Protein AF-A0A7C7LXP8-F1 (afdb_monomer_lite)

Foldseek 3Di:
DDDDDDLCPPPDAAPDAQQWFWADDPPQPGTDIGTFGGHHPQETEAEAEDADDDPADDPVLLLVQLSVQNRVCVVPVDRHWRKYWYQHPVGIDIDTDDDNPVSVVVNNVVSVVVVVLVVVAPDPVRSLVVVQDPLVDPVCVVVVVVSVVSCCPSPVVPD

Secondary structure (DSSP, 8-state):
------TTTTSPPPSEEEEEEEE--TT-SS-EEEEEEEEETTEEEEEEE-SS--SS--HHHHHHHHHHHHHHHHHHSS-PEEEEEEEETTEEEEEE----HHHHHHHHHHHHHHHHHHHT-SSHHHHHHHHS--TTSGGGGG-HHHHHHHHHHHTS---

Radius of gyration: 20.58 Å; chains: 1; bounding box: 56×39×50 Å

Structure (mmCIF, N/CA/C/O backbone):
data_AF-A0A7C7LXP8-F1
#
_entry.id   AF-A0A7C7LXP8-F1
#
loop_
_atom_site.group_PDB
_atom_site.id
_atom_site.type_symbol
_atom_site.label_atom_id
_atom_site.label_alt_id
_atom_site.label_comp_id
_atom_site.label_asym_id
_atom_site.label_entity_id
_atom_site.label_seq_id
_atom_site.pdbx_PDB_ins_code
_atom_site.Cartn_x
_atom_site.Cartn_y
_atom_site.Cartn_z
_atom_site.occupancy
_atom_site.B_iso_or_equiv
_atom_site.auth_seq_id
_atom_site.auth_comp_id
_atom_site.auth_asym_id
_atom_site.auth_atom_id
_atom_site.pdbx_PDB_model_num
ATOM 1 N N . MET A 1 1 ? 39.795 3.006 -6.918 1.00 32.50 1 MET A N 1
ATOM 2 C CA . MET A 1 1 ? 38.535 3.776 -6.857 1.00 32.50 1 MET A CA 1
ATOM 3 C C . MET A 1 1 ? 37.485 3.004 -7.628 1.00 32.50 1 MET A C 1
ATOM 5 O O . MET A 1 1 ? 37.547 2.965 -8.848 1.00 32.50 1 MET A O 1
ATOM 9 N N . THR A 1 2 ? 36.596 2.310 -6.928 1.00 37.03 2 THR A N 1
ATOM 10 C CA . THR A 1 2 ? 35.507 1.539 -7.535 1.00 37.03 2 THR A CA 1
ATOM 11 C C . THR A 1 2 ? 34.518 2.529 -8.142 1.00 37.03 2 THR A C 1
ATOM 13 O O . THR A 1 2 ? 33.921 3.321 -7.418 1.00 37.03 2 THR A O 1
ATOM 16 N N . HIS A 1 3 ? 34.413 2.567 -9.469 1.00 36.88 3 HIS A N 1
ATOM 17 C CA . HIS A 1 3 ? 33.400 3.374 -10.141 1.00 36.88 3 HIS A CA 1
ATOM 18 C C . HIS A 1 3 ? 32.025 2.775 -9.833 1.00 36.88 3 HIS A C 1
ATOM 20 O O . HIS A 1 3 ? 31.694 1.680 -10.281 1.00 36.88 3 HIS A O 1
ATOM 26 N N . CYS A 1 4 ? 31.240 3.482 -9.022 1.00 37.94 4 CYS A N 1
ATOM 27 C CA . CYS A 1 4 ? 29.825 3.194 -8.855 1.00 37.94 4 CYS A CA 1
ATOM 28 C C . CYS A 1 4 ? 29.121 3.590 -10.155 1.00 37.94 4 CYS A C 1
ATOM 30 O O . CYS A 1 4 ? 28.979 4.775 -10.451 1.00 37.94 4 CYS A O 1
ATOM 32 N N . HIS A 1 5 ? 28.708 2.610 -10.954 1.00 38.28 5 HIS A N 1
ATOM 33 C CA . HIS A 1 5 ? 27.846 2.874 -12.098 1.00 38.28 5 HIS A CA 1
ATOM 34 C C . HIS A 1 5 ? 26.442 3.209 -11.590 1.00 38.28 5 HIS A C 1
ATOM 36 O O . HIS A 1 5 ? 25.873 2.469 -10.786 1.00 38.28 5 HIS A O 1
ATOM 42 N N . SER A 1 6 ? 25.880 4.327 -12.052 1.00 42.66 6 SER A N 1
ATOM 43 C CA . SER A 1 6 ? 24.458 4.600 -11.860 1.00 42.66 6 SER A CA 1
ATOM 44 C C . SER A 1 6 ? 23.666 3.524 -12.596 1.00 42.66 6 SER A C 1
ATOM 46 O O . SER A 1 6 ? 23.709 3.450 -13.821 1.00 42.66 6 SER A O 1
ATOM 48 N N . VAL A 1 7 ? 22.924 2.704 -11.853 1.00 51.38 7 VAL A N 1
ATOM 49 C CA . VAL A 1 7 ? 21.965 1.735 -12.416 1.00 51.38 7 VAL A CA 1
ATOM 50 C C . VAL A 1 7 ? 20.816 2.462 -13.152 1.00 51.38 7 VAL A C 1
ATOM 52 O O . VAL A 1 7 ? 20.068 1.846 -13.899 1.00 51.38 7 VAL A O 1
ATOM 55 N N . ILE A 1 8 ? 20.700 3.786 -12.980 1.00 53.03 8 ILE A N 1
ATOM 56 C CA . ILE A 1 8 ? 19.583 4.632 -13.430 1.00 53.03 8 ILE A CA 1
ATOM 57 C C . ILE A 1 8 ? 19.874 5.331 -14.776 1.00 53.03 8 ILE A C 1
ATOM 59 O O . ILE A 1 8 ? 19.018 6.044 -15.282 1.00 53.03 8 ILE A O 1
ATOM 63 N N . ALA A 1 9 ? 21.049 5.143 -15.391 1.00 46.19 9 ALA A N 1
ATOM 64 C CA . ALA A 1 9 ? 21.485 5.957 -16.538 1.00 46.19 9 ALA A CA 1
ATOM 65 C C . ALA A 1 9 ? 20.518 5.981 -17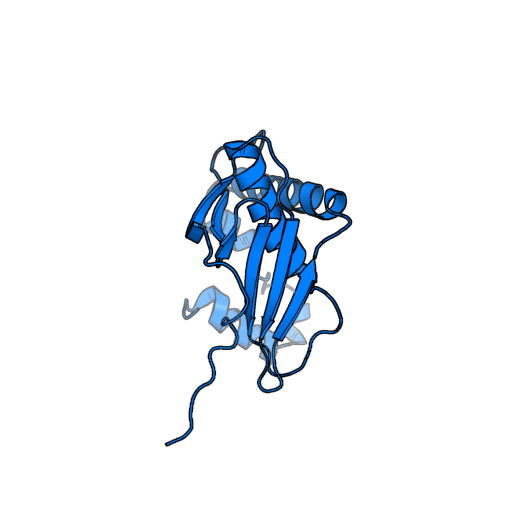.750 1.00 46.19 9 ALA A C 1
ATOM 67 O O . ALA A 1 9 ? 20.533 6.958 -18.495 1.00 46.19 9 ALA A O 1
ATOM 68 N N . ASP A 1 10 ? 19.640 4.980 -17.898 1.00 59.00 10 ASP A N 1
ATOM 69 C CA . ASP A 1 10 ? 18.693 4.872 -19.019 1.00 59.00 10 ASP A CA 1
ATOM 70 C C . ASP A 1 10 ? 17.223 5.165 -18.658 1.00 59.00 10 ASP A C 1
ATOM 72 O O . ASP A 1 10 ? 16.345 5.106 -19.524 1.00 59.00 10 ASP A O 1
ATOM 76 N N . TRP A 1 11 ? 16.902 5.465 -17.394 1.00 67.12 11 TRP A N 1
ATOM 77 C CA . TRP A 1 11 ? 15.536 5.842 -17.014 1.00 67.12 11 TRP A CA 1
ATOM 78 C C . TRP A 1 11 ? 15.377 7.356 -17.072 1.00 67.12 11 TRP A C 1
ATOM 80 O O . TRP A 1 11 ? 16.241 8.113 -16.631 1.00 67.12 11 TRP A O 1
ATOM 90 N N . LYS A 1 12 ? 14.233 7.815 -17.597 1.00 77.50 12 LYS A N 1
ATOM 91 C CA . LYS A 1 12 ? 13.837 9.218 -17.426 1.00 77.50 12 LYS A CA 1
ATOM 92 C C . LYS A 1 12 ? 13.814 9.534 -15.929 1.00 77.50 12 LYS A C 1
ATOM 94 O O . LYS A 1 12 ? 13.519 8.656 -15.126 1.00 77.50 12 LYS A O 1
ATOM 99 N N . SER A 1 13 ? 14.090 10.775 -15.546 1.00 86.38 13 SER A N 1
ATOM 100 C CA . SER A 1 13 ? 13.931 11.178 -14.148 1.00 86.38 13 SER A CA 1
ATOM 101 C C . SER A 1 13 ? 12.463 11.032 -13.715 1.00 86.38 13 SER A C 1
ATOM 103 O O . SER A 1 13 ? 11.570 11.343 -14.515 1.00 86.38 13 SER A O 1
ATOM 105 N N . PRO A 1 14 ? 12.187 10.583 -12.478 1.00 93.19 14 PRO A N 1
ATOM 106 C CA . PRO A 1 14 ? 10.831 10.598 -11.943 1.00 93.19 14 PRO A CA 1
ATOM 107 C C . PRO A 1 14 ? 10.318 12.040 -11.840 1.00 93.19 14 PRO A C 1
ATOM 109 O O . PRO A 1 14 ? 11.100 12.977 -11.674 1.00 93.19 14 PRO A O 1
ATOM 112 N N . LEU A 1 15 ? 8.997 12.216 -11.899 1.00 94.25 15 LEU A N 1
ATOM 113 C CA . LEU A 1 15 ? 8.348 13.498 -11.603 1.00 94.25 15 LEU A CA 1
ATOM 114 C C . LEU A 1 15 ? 8.612 13.925 -10.160 1.00 94.25 15 LEU A C 1
ATOM 116 O O . LEU A 1 15 ? 8.765 15.108 -9.877 1.00 94.25 15 LEU A O 1
ATOM 120 N N . SER A 1 16 ? 8.640 12.955 -9.244 1.00 95.19 16 SER A N 1
ATOM 121 C CA . SER A 1 16 ? 8.978 13.188 -7.843 1.00 95.19 16 SER A CA 1
ATOM 122 C C . SER A 1 16 ? 9.519 11.929 -7.166 1.00 95.19 16 SER A C 1
ATOM 124 O O . SER A 1 16 ? 9.216 10.802 -7.567 1.00 95.19 16 SER A O 1
ATOM 126 N N . TYR A 1 17 ? 10.336 12.159 -6.140 1.00 95.38 17 TYR A N 1
ATOM 127 C CA . TYR A 1 17 ? 10.840 11.165 -5.197 1.00 95.38 17 TYR A CA 1
ATOM 128 C C . TYR A 1 17 ? 10.098 11.329 -3.868 1.00 95.38 17 TYR A C 1
ATOM 130 O O . TYR A 1 17 ? 9.919 12.469 -3.437 1.00 95.38 17 TYR A O 1
ATOM 138 N N . GLN A 1 18 ? 9.694 10.227 -3.228 1.00 96.56 18 GLN A N 1
ATOM 139 C CA . GLN A 1 18 ? 8.915 10.241 -1.976 1.00 96.56 18 GLN A CA 1
ATOM 140 C C . GLN A 1 18 ? 7.644 11.095 -2.109 1.00 96.56 18 GLN A C 1
ATOM 142 O O . GLN A 1 18 ? 7.392 12.012 -1.327 1.00 96.56 18 GLN A O 1
ATOM 147 N N . HIS A 1 19 ? 6.856 10.822 -3.149 1.00 97.38 19 HIS A N 1
ATOM 148 C CA . HIS A 1 19 ? 5.635 11.566 -3.433 1.00 97.38 19 HIS A CA 1
ATOM 149 C C . HIS A 1 19 ? 4.567 11.256 -2.373 1.00 97.38 19 HIS A C 1
ATOM 151 O O . HIS A 1 19 ? 4.160 10.096 -2.272 1.00 97.38 19 HIS A O 1
ATOM 157 N N . PRO A 1 20 ? 4.101 12.240 -1.586 1.00 97.88 20 PRO A N 1
ATOM 158 C CA . PRO A 1 20 ? 3.071 12.000 -0.586 1.00 97.88 20 PRO A CA 1
ATOM 159 C C . PRO A 1 20 ? 1.734 11.703 -1.263 1.00 97.88 20 PRO A C 1
ATOM 161 O O . PRO A 1 20 ? 1.360 12.386 -2.210 1.00 97.88 20 PRO A O 1
ATOM 164 N N . ILE A 1 21 ? 0.990 10.736 -0.736 1.00 97.31 21 ILE A N 1
ATOM 165 C CA . ILE A 1 21 ? -0.362 10.410 -1.200 1.00 97.31 21 ILE A CA 1
ATOM 166 C C . ILE A 1 21 ? -1.387 10.527 -0.078 1.00 97.31 21 ILE A C 1
ATOM 168 O O . ILE A 1 21 ? -1.088 10.302 1.101 1.00 97.31 21 ILE A O 1
ATOM 172 N N . ARG A 1 22 ? -2.625 10.840 -0.468 1.00 97.94 22 ARG A N 1
ATOM 173 C CA . ARG A 1 22 ? -3.802 10.806 0.404 1.00 97.94 22 ARG A CA 1
ATOM 174 C C . ARG A 1 22 ? -4.917 10.059 -0.313 1.00 97.94 22 ARG A C 1
ATOM 176 O O . ARG A 1 22 ? -5.578 10.619 -1.176 1.00 97.94 22 ARG A O 1
ATOM 183 N N . LEU A 1 23 ? -5.128 8.802 0.056 1.00 97.88 23 LEU A N 1
ATOM 184 C CA . LEU A 1 23 ? -6.206 7.987 -0.492 1.00 97.88 23 LEU A CA 1
ATOM 185 C C . LEU A 1 23 ? -7.438 8.087 0.410 1.00 97.88 23 LEU A C 1
ATOM 187 O O . LEU A 1 23 ? -7.446 7.566 1.526 1.00 97.88 23 LEU A O 1
ATOM 191 N N . MET A 1 24 ? -8.483 8.745 -0.085 1.00 97.75 24 MET A N 1
ATOM 192 C CA . MET A 1 24 ? -9.800 8.751 0.549 1.00 97.75 24 MET A CA 1
ATOM 193 C C . MET A 1 24 ? -10.576 7.504 0.120 1.00 97.75 24 MET A C 1
ATOM 195 O O . MET A 1 24 ? -10.760 7.274 -1.077 1.00 97.75 24 MET A O 1
ATOM 199 N N . LEU A 1 25 ? -11.051 6.717 1.081 1.00 96.62 25 LEU A N 1
ATOM 200 C CA . LEU A 1 25 ? -11.905 5.555 0.838 1.00 96.62 25 LEU A CA 1
ATOM 201 C C . LEU A 1 25 ? -13.332 5.863 1.300 1.00 96.62 25 LEU A C 1
ATOM 203 O O . LEU A 1 25 ? -13.530 6.598 2.266 1.00 96.62 25 LEU A O 1
ATOM 207 N N . THR A 1 26 ? -14.325 5.319 0.601 1.00 92.94 26 THR A N 1
ATOM 208 C CA . THR A 1 26 ? -15.734 5.448 0.995 1.00 92.94 26 THR A CA 1
ATOM 209 C C . THR A 1 26 ? -15.941 4.852 2.388 1.00 92.94 26 THR A C 1
ATOM 211 O O . THR A 1 26 ? -15.372 3.809 2.695 1.00 92.94 26 THR A O 1
ATOM 214 N N . ASP A 1 27 ? -16.729 5.530 3.225 1.00 92.19 27 ASP A N 1
ATOM 215 C CA . ASP A 1 27 ? -17.056 5.128 4.604 1.00 92.19 27 ASP A CA 1
ATOM 216 C C . ASP A 1 27 ? -15.861 5.007 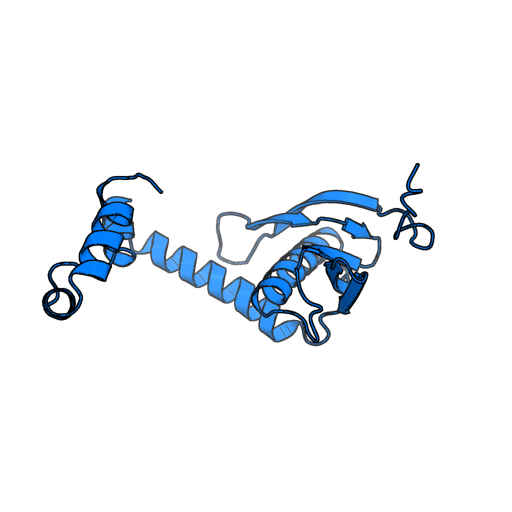5.572 1.00 92.19 27 ASP A C 1
ATOM 218 O O . ASP A 1 27 ? -16.002 4.468 6.671 1.00 92.19 27 ASP A O 1
ATOM 222 N N . ILE A 1 28 ? -14.701 5.562 5.198 1.00 95.12 28 ILE A N 1
ATOM 223 C CA . ILE A 1 28 ? -13.525 5.696 6.062 1.00 95.12 28 ILE A CA 1
ATOM 224 C C . ILE A 1 28 ? -13.255 7.182 6.304 1.00 95.12 28 ILE A C 1
ATOM 226 O O . ILE A 1 28 ? -12.985 7.951 5.382 1.00 95.12 28 ILE A O 1
ATOM 230 N N . GLU A 1 29 ? -13.317 7.596 7.568 1.00 91.94 29 GLU A N 1
ATOM 231 C CA . GLU A 1 29 ? -13.278 9.005 7.969 1.00 91.94 29 GLU A CA 1
ATOM 232 C C . GLU A 1 29 ? -11.878 9.632 7.831 1.00 91.94 29 GLU A C 1
ATOM 234 O O . GLU A 1 29 ? -11.737 10.852 7.717 1.00 91.94 29 GLU A O 1
ATOM 239 N N . VAL A 1 30 ? -10.832 8.802 7.842 1.00 92.12 30 VAL A N 1
ATOM 240 C CA . VAL A 1 30 ? -9.427 9.223 7.818 1.00 92.12 30 VAL A CA 1
ATOM 241 C C . VAL A 1 30 ? -8.751 8.708 6.542 1.00 92.12 30 VAL A C 1
ATOM 243 O O . VAL A 1 30 ? -8.848 7.517 6.252 1.00 92.12 30 VAL A O 1
ATOM 246 N N . PRO A 1 31 ? -8.029 9.553 5.780 1.00 95.69 31 PRO A N 1
ATOM 247 C CA . PRO A 1 31 ? -7.308 9.093 4.597 1.00 95.69 31 PRO A CA 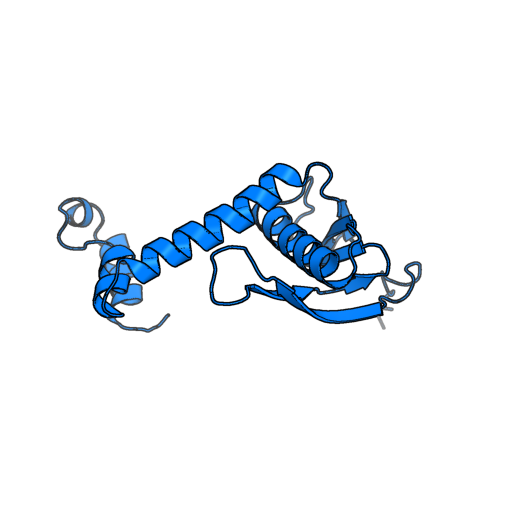1
ATOM 248 C C . PRO A 1 31 ? -6.223 8.079 4.943 1.00 95.69 31 PRO A C 1
ATOM 250 O O . PRO A 1 31 ? -5.511 8.224 5.940 1.00 95.69 31 PRO A O 1
ATOM 253 N N . VAL A 1 32 ? -5.999 7.138 4.029 1.00 95.31 32 VAL A N 1
ATOM 254 C CA . VAL A 1 32 ? -4.765 6.355 4.013 1.00 95.31 32 VAL A CA 1
ATOM 255 C C . VAL A 1 32 ? -3.644 7.257 3.495 1.00 95.31 32 VAL A C 1
ATOM 257 O O . VAL A 1 32 ? -3.724 7.801 2.391 1.00 95.31 32 VAL A O 1
ATOM 260 N N . ILE A 1 33 ? -2.611 7.445 4.315 1.00 96.88 33 ILE A N 1
ATOM 261 C CA . ILE A 1 33 ? -1.450 8.289 4.011 1.00 96.88 33 ILE A CA 1
ATOM 262 C C . ILE A 1 33 ? -0.260 7.389 3.684 1.00 96.88 33 ILE A C 1
ATOM 264 O O . ILE A 1 33 ? -0.025 6.388 4.359 1.00 96.88 33 ILE A O 1
ATOM 268 N N . GLY A 1 34 ? 0.512 7.763 2.669 1.00 96.88 34 GLY A N 1
ATOM 269 C CA . GLY A 1 34 ? 1.717 7.044 2.270 1.00 96.88 34 GLY A CA 1
ATOM 270 C C . GLY A 1 34 ? 2.653 7.898 1.423 1.00 96.88 34 GLY A C 1
ATOM 271 O O . GLY A 1 34 ? 2.363 9.061 1.144 1.00 96.88 34 GLY A O 1
ATOM 272 N N . PHE A 1 35 ? 3.771 7.303 1.015 1.00 98.19 35 PHE A N 1
ATOM 273 C CA . PHE A 1 35 ? 4.773 7.935 0.163 1.00 98.19 35 PHE A CA 1
ATOM 274 C C . PHE A 1 35 ? 5.171 6.962 -0.943 1.00 98.19 35 PHE A C 1
ATOM 276 O O . PHE A 1 35 ? 5.547 5.831 -0.654 1.00 98.19 35 PHE A O 1
ATOM 283 N N . ILE A 1 36 ? 5.064 7.393 -2.198 1.00 98.31 36 ILE A N 1
ATOM 284 C CA . ILE A 1 36 ? 5.531 6.630 -3.359 1.00 98.31 36 ILE A CA 1
ATOM 285 C C . ILE A 1 36 ? 7.020 6.895 -3.513 1.00 98.31 36 ILE A C 1
ATOM 287 O O . ILE A 1 36 ? 7.409 8.058 -3.648 1.00 98.31 36 ILE A O 1
ATOM 291 N N . ASP A 1 37 ? 7.843 5.850 -3.570 1.00 97.69 37 ASP A N 1
ATOM 292 C CA . ASP A 1 37 ? 9.285 6.030 -3.740 1.00 97.69 37 ASP A CA 1
ATOM 293 C C . ASP A 1 37 ? 9.608 6.819 -5.010 1.00 97.69 37 ASP A C 1
ATOM 295 O O . ASP A 1 37 ? 10.252 7.867 -4.922 1.00 97.69 37 ASP A O 1
ATOM 299 N N . LEU A 1 38 ? 9.127 6.360 -6.174 1.00 96.62 38 LEU A N 1
ATOM 300 C CA . LEU A 1 38 ? 9.304 7.047 -7.456 1.00 96.62 38 LEU A CA 1
ATOM 301 C C . LEU A 1 38 ? 7.964 7.215 -8.185 1.00 96.62 38 LEU A C 1
ATOM 303 O O . LEU A 1 38 ? 7.321 6.235 -8.572 1.00 96.62 38 LEU A O 1
ATOM 307 N N . HIS A 1 39 ? 7.575 8.460 -8.453 1.00 96.25 39 HIS A N 1
ATOM 308 C CA . HIS A 1 39 ? 6.368 8.777 -9.217 1.00 96.25 39 HIS A CA 1
ATOM 309 C C . HIS A 1 39 ? 6.724 9.229 -10.639 1.00 96.25 39 HIS A C 1
ATOM 311 O O . HIS A 1 39 ? 7.498 10.166 -10.832 1.00 96.25 39 HIS A O 1
ATOM 317 N N . TYR A 1 40 ? 6.141 8.572 -11.639 1.00 95.19 40 TYR A N 1
ATOM 318 C CA . TYR A 1 40 ? 6.275 8.861 -13.067 1.00 95.19 40 TYR A CA 1
ATOM 319 C C . TYR A 1 40 ? 4.916 9.215 -13.683 1.00 95.19 40 TYR A C 1
ATOM 321 O O . TYR A 1 40 ? 3.891 8.812 -13.144 1.00 95.19 40 TYR A O 1
ATOM 329 N N . PRO A 1 41 ? 4.868 9.852 -14.872 1.00 92.81 41 PRO A N 1
ATOM 330 C CA . PRO A 1 41 ? 3.602 10.285 -15.476 1.00 92.81 41 PRO A CA 1
ATOM 331 C C . PRO A 1 41 ? 2.568 9.174 -15.712 1.00 92.81 41 PRO A C 1
ATOM 333 O O . PRO A 1 41 ? 1.385 9.457 -15.827 1.00 92.81 41 PRO A O 1
ATOM 336 N N . SER A 1 42 ? 3.007 7.919 -15.843 1.00 93.75 42 SER A N 1
ATOM 337 C CA . SER A 1 42 ? 2.121 6.770 -16.093 1.00 93.75 42 SER A CA 1
ATOM 338 C C . SER A 1 42 ? 2.375 5.594 -15.153 1.00 93.75 42 SER A C 1
ATOM 340 O O . SER A 1 42 ? 1.797 4.523 -15.345 1.00 93.75 42 SER A O 1
ATOM 342 N N . GLU A 1 43 ? 3.260 5.755 -14.165 1.00 95.50 43 GLU A N 1
ATOM 343 C CA . GLU A 1 43 ? 3.701 4.662 -13.297 1.00 95.50 43 GLU A CA 1
ATOM 344 C C . GLU A 1 43 ? 3.955 5.164 -11.875 1.00 95.50 43 GLU A C 1
ATOM 346 O O . GLU A 1 43 ? 4.529 6.231 -11.666 1.00 95.50 43 GLU A O 1
ATOM 351 N N . VAL A 1 44 ? 3.579 4.348 -10.900 1.00 97.56 44 VAL A N 1
ATOM 352 C CA . VAL A 1 44 ? 3.998 4.485 -9.506 1.00 97.56 44 VAL A CA 1
ATOM 353 C C . VAL A 1 44 ? 4.911 3.312 -9.190 1.00 97.56 44 VAL A C 1
ATOM 355 O O . VAL A 1 44 ? 4.588 2.169 -9.537 1.00 97.56 44 VAL A O 1
ATOM 358 N N . ARG A 1 45 ? 6.075 3.590 -8.599 1.00 97.44 45 ARG A N 1
ATOM 359 C CA . ARG A 1 45 ? 7.096 2.569 -8.359 1.00 97.44 45 ARG A CA 1
ATOM 360 C C . ARG A 1 45 ? 7.505 2.521 -6.896 1.00 97.44 45 ARG A C 1
ATOM 362 O O . ARG A 1 45 ? 7.783 3.560 -6.303 1.00 97.44 45 ARG A O 1
ATOM 369 N N . GLU A 1 46 ? 7.565 1.304 -6.372 1.00 97.81 46 GLU A N 1
ATOM 370 C CA . GLU A 1 46 ? 8.023 0.968 -5.025 1.00 97.81 46 GLU A CA 1
ATOM 371 C C . GLU A 1 46 ? 9.385 0.268 -5.100 1.00 97.81 46 GLU A C 1
ATOM 373 O O . GLU A 1 46 ? 9.531 -0.718 -5.829 1.00 97.81 46 GLU A O 1
ATOM 378 N N . LEU A 1 47 ? 10.373 0.731 -4.334 1.00 96.69 47 LEU A N 1
ATOM 379 C CA . LEU A 1 47 ? 11.716 0.156 -4.295 1.00 96.69 47 LEU A CA 1
ATOM 380 C C . LEU A 1 47 ? 11.852 -0.817 -3.123 1.00 96.69 47 LEU A C 1
ATOM 382 O O . LEU A 1 47 ? 11.542 -0.506 -1.976 1.00 96.69 47 LEU A O 1
ATOM 386 N N . LYS A 1 48 ? 12.389 -2.010 -3.381 1.00 95.44 48 LYS A N 1
ATOM 387 C CA . LYS A 1 48 ? 12.608 -3.032 -2.351 1.00 95.44 48 LYS A CA 1
ATOM 388 C C . LYS A 1 48 ? 14.001 -3.628 -2.456 1.00 95.44 48 LYS A C 1
ATOM 390 O O . LYS A 1 48 ? 14.361 -4.245 -3.455 1.00 95.44 48 LYS A O 1
ATOM 395 N N . SER A 1 49 ? 14.764 -3.531 -1.377 1.00 95.25 49 SER A N 1
ATOM 396 C CA . SER A 1 49 ? 16.067 -4.189 -1.269 1.00 95.25 49 SER A CA 1
ATOM 397 C C . SER A 1 49 ? 15.906 -5.635 -0.808 1.00 95.25 49 SER A C 1
ATOM 399 O O . SER A 1 49 ? 15.171 -5.926 0.135 1.00 95.25 49 SER A O 1
ATOM 401 N N . SER A 1 50 ? 16.608 -6.565 -1.454 1.00 90.94 50 SER A N 1
ATOM 402 C CA . SER A 1 50 ? 16.600 -7.974 -1.056 1.00 90.94 50 SER A CA 1
ATOM 403 C C . SER A 1 50 ? 17.942 -8.657 -1.306 1.00 90.94 50 SER A C 1
ATOM 405 O O . SER A 1 50 ? 18.666 -8.334 -2.243 1.00 90.94 50 SER A O 1
ATOM 407 N N . ALA A 1 51 ? 18.285 -9.629 -0.456 1.00 90.75 51 ALA A N 1
ATOM 408 C CA . ALA A 1 51 ? 19.541 -10.371 -0.580 1.00 90.75 51 ALA A CA 1
ATOM 409 C C . ALA A 1 51 ? 19.540 -11.370 -1.751 1.00 90.75 51 ALA A C 1
ATOM 411 O O . ALA A 1 51 ? 20.602 -11.756 -2.233 1.00 90.75 51 ALA A O 1
ATOM 412 N N . ARG A 1 52 ? 18.356 -11.823 -2.182 1.00 89.44 52 ARG A N 1
ATOM 413 C CA . ARG A 1 52 ? 18.173 -12.785 -3.274 1.00 89.44 52 ARG A CA 1
ATOM 414 C C . ARG A 1 52 ? 17.175 -12.236 -4.291 1.00 89.44 52 ARG A C 1
ATOM 416 O O . ARG A 1 52 ? 16.187 -11.637 -3.865 1.00 89.44 52 ARG A O 1
ATOM 423 N N . PRO A 1 53 ? 17.368 -12.504 -5.594 1.00 87.88 53 PRO A N 1
ATOM 424 C CA . PRO A 1 53 ? 16.395 -12.152 -6.618 1.00 87.88 53 PRO A CA 1
ATOM 425 C C . PRO A 1 53 ? 15.007 -12.701 -6.299 1.00 87.88 53 PRO A C 1
ATOM 427 O O . PRO A 1 53 ? 14.852 -13.858 -5.903 1.00 87.88 53 PRO A O 1
ATOM 430 N N . ARG A 1 54 ? 13.991 -11.865 -6.504 1.00 87.25 54 ARG A N 1
ATOM 431 C CA . ARG A 1 54 ? 12.593 -12.293 -6.517 1.00 87.25 54 ARG A CA 1
ATOM 432 C C . ARG A 1 54 ? 12.221 -12.756 -7.917 1.00 87.25 54 ARG A C 1
ATOM 434 O O . ARG A 1 54 ? 12.725 -12.199 -8.893 1.00 87.25 54 ARG A O 1
ATOM 441 N N . TRP A 1 55 ? 11.365 -13.768 -7.990 1.00 89.56 55 TRP A N 1
ATOM 442 C CA . TRP A 1 55 ? 10.801 -14.286 -9.242 1.00 89.56 55 TRP A CA 1
ATOM 443 C C . TRP A 1 55 ? 9.439 -13.675 -9.567 1.00 89.56 55 TRP A C 1
ATOM 445 O O . TRP A 1 55 ? 9.050 -13.671 -10.727 1.00 89.56 55 TRP A O 1
ATOM 455 N N . ASP A 1 56 ? 8.754 -13.155 -8.549 1.00 92.56 56 ASP A N 1
ATOM 456 C CA . ASP A 1 56 ? 7.438 -12.534 -8.650 1.00 92.56 56 ASP A CA 1
ATOM 457 C C . ASP A 1 56 ? 7.274 -11.460 -7.559 1.00 92.56 56 ASP A C 1
ATOM 459 O O . ASP A 1 56 ? 8.104 -11.359 -6.641 1.00 92.56 56 ASP A O 1
ATOM 463 N N . ILE A 1 57 ? 6.211 -10.666 -7.664 1.00 92.69 57 ILE A N 1
ATOM 464 C CA . ILE A 1 57 ? 5.806 -9.681 -6.666 1.00 92.69 57 ILE A CA 1
ATOM 465 C C . ILE A 1 57 ? 5.328 -10.404 -5.403 1.00 92.69 57 ILE A C 1
ATOM 467 O O . ILE A 1 57 ? 4.514 -11.320 -5.449 1.00 92.69 57 ILE A O 1
ATOM 471 N N . VAL A 1 58 ? 5.836 -9.967 -4.252 1.00 94.38 58 VAL A N 1
ATOM 472 C CA . VAL A 1 58 ? 5.335 -10.382 -2.934 1.00 94.38 58 VAL A CA 1
ATOM 473 C C . VAL A 1 58 ? 3.984 -9.715 -2.685 1.00 94.38 58 VAL A C 1
ATOM 475 O O . VAL A 1 58 ? 3.855 -8.518 -2.926 1.00 94.38 58 VAL A O 1
ATOM 478 N N . GLU A 1 59 ? 3.010 -10.464 -2.168 1.00 94.94 59 GLU A N 1
ATOM 479 C CA . GLU A 1 59 ? 1.627 -10.007 -1.963 1.00 94.94 59 GLU A CA 1
ATOM 480 C C . GLU A 1 59 ? 1.532 -8.651 -1.242 1.00 94.94 59 GLU A C 1
ATOM 482 O O . GLU A 1 59 ? 0.963 -7.712 -1.794 1.00 94.94 59 GLU A O 1
ATOM 487 N N . ASP A 1 60 ? 2.216 -8.484 -0.107 1.00 95.25 60 ASP A N 1
ATOM 488 C CA . ASP A 1 60 ? 2.245 -7.215 0.642 1.00 95.25 60 ASP A CA 1
ATOM 489 C C . ASP A 1 60 ? 2.753 -6.028 -0.195 1.00 95.25 60 ASP A C 1
ATOM 491 O O . ASP A 1 60 ? 2.313 -4.890 -0.034 1.00 95.25 60 ASP A O 1
ATOM 495 N N . HIS A 1 61 ? 3.685 -6.278 -1.120 1.00 96.88 61 HIS A N 1
ATOM 496 C CA . HIS A 1 61 ? 4.219 -5.235 -1.993 1.00 96.88 61 HIS A CA 1
ATOM 497 C C . HIS A 1 61 ? 3.230 -4.893 -3.110 1.00 96.88 61 HIS A C 1
ATOM 499 O O . HIS A 1 61 ? 3.140 -3.729 -3.495 1.00 96.88 61 HIS A O 1
ATOM 505 N N . ALA A 1 62 ? 2.485 -5.884 -3.617 1.00 96.94 62 ALA A N 1
ATOM 506 C CA . ALA A 1 62 ? 1.400 -5.663 -4.570 1.00 96.94 62 ALA A CA 1
ATOM 507 C C . ALA A 1 62 ? 0.278 -4.834 -3.932 1.00 96.94 62 ALA A C 1
ATOM 509 O O . ALA A 1 62 ? -0.145 -3.838 -4.518 1.00 96.94 62 ALA A O 1
ATOM 510 N N . PHE A 1 63 ? -0.135 -5.195 -2.713 1.00 97.44 63 PHE A N 1
ATOM 511 C CA . PHE A 1 63 ? -1.083 -4.433 -1.903 1.00 97.44 63 PHE A CA 1
ATOM 512 C C . PHE A 1 63 ? -0.637 -2.969 -1.749 1.00 97.44 63 PHE A C 1
ATOM 514 O O . PHE A 1 63 ? -1.377 -2.049 -2.105 1.00 97.44 63 PHE A O 1
ATOM 521 N N . GLN A 1 64 ? 0.608 -2.750 -1.308 1.00 97.56 64 GLN A N 1
ATOM 522 C CA . GLN A 1 64 ? 1.171 -1.415 -1.091 1.00 97.56 64 GLN A CA 1
ATOM 523 C C . GLN A 1 64 ? 1.174 -0.569 -2.376 1.00 97.56 64 GLN A C 1
ATOM 525 O O . GLN A 1 64 ? 0.659 0.550 -2.391 1.00 97.56 64 GLN A O 1
ATOM 530 N N . VAL A 1 65 ? 1.717 -1.098 -3.477 1.00 98.06 65 VAL A N 1
ATOM 531 C CA . VAL A 1 65 ? 1.851 -0.325 -4.721 1.00 98.06 65 VAL A CA 1
ATOM 532 C C . VAL A 1 65 ? 0.503 -0.083 -5.413 1.00 98.06 65 VAL A C 1
ATOM 534 O O . VAL A 1 65 ? 0.325 0.931 -6.093 1.00 98.06 65 VAL A O 1
ATOM 537 N N . VAL A 1 66 ? -0.484 -0.968 -5.226 1.00 98.31 66 VAL A N 1
ATOM 538 C CA . VAL A 1 66 ? -1.852 -0.742 -5.715 1.00 98.31 66 VAL A CA 1
ATOM 539 C C . VAL A 1 66 ? -2.549 0.359 -4.917 1.00 98.31 66 VAL A C 1
ATOM 541 O O . VAL A 1 66 ? -3.215 1.188 -5.537 1.00 98.31 66 VAL A O 1
ATOM 544 N N . ALA A 1 67 ? -2.350 0.446 -3.597 1.00 98.19 67 ALA A N 1
ATOM 545 C CA . ALA A 1 67 ? -2.874 1.560 -2.802 1.00 98.19 67 ALA A CA 1
ATOM 546 C C . ALA A 1 67 ? -2.345 2.918 -3.308 1.00 98.19 67 ALA A C 1
ATOM 548 O O . ALA A 1 67 ? -3.105 3.880 -3.437 1.00 98.19 67 ALA A O 1
ATOM 549 N N . TYR A 1 68 ? -1.070 2.985 -3.704 1.00 98.44 68 TYR A N 1
ATOM 550 C CA . TYR A 1 68 ? -0.509 4.174 -4.356 1.00 98.44 68 TYR A CA 1
ATOM 551 C C . TYR A 1 68 ? -1.170 4.480 -5.699 1.00 98.44 68 TYR A C 1
ATOM 553 O O . TYR A 1 68 ? -1.535 5.624 -5.964 1.00 98.44 68 TYR A O 1
ATOM 561 N N . ALA A 1 69 ? -1.380 3.463 -6.537 1.00 98.19 69 ALA A N 1
ATOM 562 C CA . ALA A 1 69 ? -2.057 3.643 -7.817 1.00 98.19 69 ALA A CA 1
ATOM 563 C C . ALA A 1 69 ? -3.513 4.112 -7.646 1.00 98.19 69 ALA A C 1
ATOM 565 O O . ALA A 1 69 ? -3.995 4.906 -8.454 1.00 98.19 69 ALA A O 1
ATOM 566 N N . MET A 1 70 ? -4.207 3.655 -6.597 1.00 98.38 70 MET A N 1
ATOM 567 C CA . MET A 1 70 ? -5.545 4.135 -6.240 1.00 98.38 70 MET A CA 1
ATOM 568 C C . MET A 1 70 ? -5.532 5.621 -5.872 1.00 98.38 70 MET A C 1
ATOM 570 O O . MET A 1 70 ? -6.406 6.354 -6.330 1.00 98.38 70 MET A O 1
ATOM 574 N N . ALA A 1 71 ? -4.543 6.068 -5.091 1.00 98.25 71 ALA A N 1
ATOM 575 C CA . ALA A 1 71 ? -4.417 7.471 -4.704 1.00 98.25 71 ALA A CA 1
ATOM 576 C C . ALA A 1 71 ? -4.182 8.374 -5.921 1.00 98.25 71 ALA A C 1
ATOM 578 O O . ALA A 1 71 ? -4.925 9.325 -6.140 1.00 98.25 71 ALA A O 1
ATOM 579 N N . ILE A 1 72 ? -3.232 8.007 -6.788 1.00 97.94 72 ILE A N 1
ATOM 580 C CA . ILE A 1 72 ? -2.963 8.768 -8.014 1.00 97.94 72 ILE A CA 1
ATOM 581 C C . ILE A 1 72 ? -4.174 8.773 -8.948 1.00 97.94 72 ILE A C 1
ATOM 583 O O . ILE A 1 72 ? -4.472 9.802 -9.553 1.00 97.94 72 ILE A O 1
ATOM 587 N N . ARG A 1 73 ? -4.929 7.672 -9.042 1.00 97.56 73 ARG A N 1
ATOM 588 C CA . ARG A 1 73 ? -6.193 7.674 -9.791 1.00 97.56 73 ARG A CA 1
ATOM 589 C C . ARG A 1 73 ? -7.206 8.640 -9.199 1.00 97.56 73 ARG A C 1
ATOM 591 O O . ARG A 1 73 ? -7.887 9.323 -9.953 1.00 97.56 73 ARG A O 1
ATOM 598 N N . GLN A 1 74 ? -7.346 8.683 -7.880 1.00 97.06 74 GLN A N 1
ATOM 599 C CA . GLN A 1 74 ? -8.263 9.620 -7.237 1.00 97.06 74 GLN A CA 1
ATOM 600 C C . GLN A 1 74 ? -7.874 11.078 -7.524 1.00 97.06 74 GLN A C 1
ATOM 602 O O . GLN A 1 74 ? -8.755 11.908 -7.728 1.00 97.06 74 GLN A O 1
ATOM 607 N N . GLU A 1 75 ? -6.576 11.373 -7.591 1.00 95.00 75 GLU A N 1
ATOM 608 C CA . GLU A 1 75 ? -6.057 12.715 -7.873 1.00 95.00 75 GLU A CA 1
ATOM 609 C C . GLU A 1 75 ? -6.154 13.107 -9.356 1.00 95.00 75 GLU A C 1
ATOM 611 O O . GLU A 1 75 ? -6.468 14.252 -9.676 1.00 95.00 75 GLU A O 1
ATOM 616 N N . THR A 1 76 ? -5.879 12.172 -10.268 1.00 95.56 76 THR A N 1
ATOM 617 C CA . THR A 1 76 ? -5.676 12.467 -11.701 1.00 95.56 76 THR A CA 1
ATOM 618 C C . THR A 1 76 ? -6.773 11.929 -12.618 1.00 95.56 76 THR A C 1
ATOM 620 O O . THR A 1 76 ? -6.852 12.321 -13.778 1.00 95.56 76 THR A O 1
ATOM 623 N N . GLY A 1 77 ? -7.606 11.009 -12.130 1.00 96.69 77 GLY A N 1
ATOM 624 C CA . GLY A 1 77 ? -8.571 10.237 -12.918 1.00 96.69 77 GLY A CA 1
ATOM 625 C C . GLY A 1 77 ? -7.969 9.035 -13.655 1.00 96.69 77 GLY A C 1
ATOM 626 O O . GLY A 1 77 ? -8.704 8.116 -14.024 1.00 96.69 77 GLY A O 1
ATOM 627 N N . GLU A 1 78 ? -6.647 8.992 -13.818 1.00 95.88 78 GLU A N 1
ATOM 628 C CA . GLU A 1 78 ? -5.947 7.981 -14.608 1.00 95.88 78 GLU A CA 1
ATOM 629 C C . GLU A 1 78 ? -5.388 6.854 -13.744 1.00 95.88 78 GLU A C 1
ATOM 631 O O . GLU A 1 78 ? -4.947 7.043 -12.615 1.00 95.88 78 GLU A O 1
ATOM 636 N N . TRP A 1 79 ? -5.373 5.643 -14.294 1.00 96.38 79 TRP A N 1
ATOM 637 C CA . TRP A 1 79 ? -4.800 4.485 -13.617 1.00 96.38 79 TRP A CA 1
ATOM 638 C C . TRP A 1 79 ? -3.319 4.325 -13.980 1.00 96.38 79 TRP A C 1
ATOM 640 O O . TRP A 1 79 ? -3.023 3.765 -15.044 1.00 96.38 79 TRP A O 1
ATOM 650 N N . PRO A 1 80 ? -2.365 4.700 -13.106 1.00 96.88 80 PRO A N 1
ATOM 651 C CA . PRO A 1 80 ? -0.966 4.421 -13.382 1.00 96.88 80 PRO A CA 1
ATOM 652 C C . PRO A 1 80 ? -0.694 2.914 -13.319 1.00 96.88 80 PRO A C 1
ATOM 654 O O . PRO A 1 80 ? -1.434 2.124 -12.714 1.00 96.88 80 PRO A O 1
ATOM 657 N N . LYS A 1 81 ? 0.405 2.498 -13.943 1.00 96.75 81 LYS A N 1
ATOM 658 C CA . LYS A 1 81 ? 0.970 1.166 -13.731 1.00 96.75 81 LYS A CA 1
ATOM 659 C C . LYS A 1 81 ? 1.569 1.106 -12.331 1.00 96.75 81 LYS A C 1
ATOM 661 O O . LYS A 1 81 ? 2.342 1.981 -11.957 1.00 96.75 81 LYS A O 1
ATOM 666 N N . ALA A 1 82 ? 1.251 0.052 -11.595 1.00 97.56 82 ALA A N 1
ATOM 667 C CA . ALA A 1 82 ? 1.807 -0.199 -10.276 1.00 97.56 82 ALA A CA 1
ATOM 668 C C . ALA A 1 82 ? 3.003 -1.157 -10.413 1.00 97.56 82 ALA A C 1
ATOM 670 O O . ALA A 1 82 ? 2.837 -2.280 -10.906 1.00 97.56 82 ALA A O 1
ATOM 671 N N . VAL A 1 83 ? 4.207 -0.694 -10.068 1.00 97.12 83 VAL A N 1
ATOM 672 C CA . VAL A 1 83 ? 5.472 -1.400 -10.330 1.00 97.12 83 VAL A CA 1
ATOM 673 C C . VAL A 1 83 ? 6.285 -1.564 -9.049 1.00 97.12 83 VAL A C 1
ATOM 675 O O . VAL A 1 83 ? 6.421 -0.629 -8.270 1.00 97.12 83 VAL A O 1
ATOM 678 N N . VAL A 1 84 ? 6.869 -2.742 -8.846 1.00 97.19 84 VAL A N 1
ATOM 679 C CA . VAL A 1 84 ? 7.812 -3.003 -7.753 1.00 97.19 84 VAL A CA 1
ATOM 680 C C . VAL A 1 84 ? 9.188 -3.286 -8.338 1.00 97.19 84 VAL A C 1
ATOM 682 O O . VAL A 1 84 ? 9.342 -4.168 -9.187 1.00 97.19 84 VAL A O 1
ATOM 685 N N . ASP A 1 85 ? 10.186 -2.553 -7.864 1.00 95.56 85 ASP A N 1
ATOM 686 C CA . ASP A 1 85 ? 11.585 -2.694 -8.241 1.00 95.56 85 ASP A CA 1
ATOM 687 C C . ASP A 1 85 ? 12.351 -3.414 -7.131 1.00 95.56 85 ASP A C 1
ATOM 689 O O . ASP A 1 85 ? 12.596 -2.869 -6.056 1.00 95.56 85 ASP A O 1
ATOM 693 N N . TYR A 1 86 ? 12.759 -4.655 -7.390 1.00 95.38 86 TYR A N 1
ATOM 694 C CA . TYR A 1 86 ? 13.605 -5.414 -6.478 1.00 95.38 86 TYR A CA 1
ATOM 695 C C . TYR A 1 86 ? 15.074 -5.190 -6.804 1.00 95.38 86 TYR A C 1
ATOM 697 O O . TYR A 1 86 ? 15.566 -5.634 -7.844 1.00 95.38 86 TYR A O 1
ATOM 705 N N . ILE A 1 87 ? 15.779 -4.547 -5.882 1.00 94.31 87 ILE A N 1
ATOM 706 C CA . ILE A 1 87 ? 17.210 -4.280 -5.963 1.00 94.31 87 ILE A CA 1
ATOM 707 C C . ILE A 1 87 ? 17.947 -5.353 -5.160 1.00 94.31 87 ILE A C 1
ATOM 709 O O . ILE A 1 87 ? 17.624 -5.639 -4.004 1.00 94.31 87 ILE A O 1
ATOM 713 N N . THR A 1 88 ? 18.945 -5.960 -5.792 1.00 93.50 88 THR A N 1
ATOM 714 C CA . THR A 1 88 ? 19.798 -7.001 -5.211 1.00 93.50 88 THR A CA 1
ATOM 715 C C . THR A 1 88 ? 21.266 -6.697 -5.497 1.00 93.50 88 THR A C 1
ATOM 717 O O . THR A 1 88 ? 21.556 -5.928 -6.418 1.00 93.50 88 THR A O 1
ATOM 720 N N . PRO A 1 89 ? 22.218 -7.337 -4.792 1.00 91.88 89 PRO A N 1
ATOM 721 C CA . PRO A 1 89 ? 23.635 -7.220 -5.135 1.00 91.88 89 PRO A CA 1
ATOM 722 C C . PRO A 1 89 ? 23.963 -7.650 -6.574 1.00 91.88 89 PRO A C 1
ATOM 724 O O . PRO A 1 89 ? 24.972 -7.224 -7.122 1.00 91.88 89 PRO A O 1
ATOM 727 N N . GLN A 1 90 ? 23.125 -8.492 -7.190 1.00 87.44 90 GLN A N 1
ATOM 728 C CA . GLN A 1 90 ? 23.300 -8.979 -8.561 1.00 87.44 90 GLN A CA 1
ATOM 729 C C . GLN A 1 90 ? 22.645 -8.074 -9.618 1.00 87.44 90 GLN A C 1
ATOM 731 O O . GLN A 1 90 ? 22.788 -8.337 -10.809 1.00 87.44 90 GLN A O 1
ATOM 736 N N . GLY A 1 91 ? 21.917 -7.033 -9.205 1.00 87.38 91 GLY A N 1
ATOM 737 C CA . GLY A 1 91 ? 21.202 -6.122 -10.097 1.00 87.38 91 GLY A CA 1
ATOM 738 C C . GLY A 1 91 ? 19.743 -5.913 -9.695 1.00 87.38 91 GLY A C 1
ATOM 739 O O . GLY A 1 91 ? 19.315 -6.287 -8.601 1.00 87.38 91 GLY A O 1
ATOM 740 N N . MET A 1 92 ? 18.975 -5.306 -10.598 1.00 89.81 92 MET A N 1
ATOM 741 C CA . MET A 1 92 ? 17.580 -4.924 -10.376 1.00 89.81 92 MET A CA 1
ATOM 742 C C . MET A 1 92 ? 16.631 -5.716 -11.278 1.00 89.81 92 MET A C 1
ATOM 744 O O . MET A 1 92 ? 16.938 -5.967 -12.444 1.00 89.81 92 MET A O 1
ATOM 748 N N . LYS A 1 93 ? 15.456 -6.072 -10.751 1.00 90.69 93 LYS A N 1
ATOM 749 C CA . LYS A 1 93 ? 14.324 -6.578 -11.536 1.00 90.69 93 LYS A CA 1
ATOM 750 C C . LYS A 1 93 ? 13.046 -5.833 -11.180 1.00 90.69 93 LYS A C 1
ATOM 752 O O . LYS A 1 93 ? 12.733 -5.684 -10.003 1.00 90.69 93 LYS A O 1
ATOM 757 N N . SER A 1 94 ? 12.298 -5.442 -12.203 1.00 93.69 94 SER A N 1
ATOM 758 C CA . SER A 1 94 ? 11.036 -4.715 -12.075 1.00 93.69 94 SER A CA 1
ATOM 759 C C . SER A 1 94 ? 9.865 -5.612 -12.445 1.00 93.69 94 SER A C 1
ATOM 761 O O . SER A 1 94 ? 9.913 -6.303 -13.464 1.00 93.69 94 SER A O 1
ATOM 763 N N . TYR A 1 95 ? 8.795 -5.559 -11.661 1.00 95.25 95 TYR A N 1
ATOM 764 C CA . TYR A 1 95 ? 7.573 -6.317 -11.911 1.00 95.25 95 TYR A CA 1
ATOM 765 C C . TYR A 1 95 ? 6.362 -5.398 -11.840 1.00 95.25 95 TYR A C 1
ATOM 767 O O . TYR A 1 95 ? 6.274 -4.545 -10.961 1.00 95.25 95 TYR A O 1
ATOM 775 N N . ARG A 1 96 ? 5.412 -5.581 -12.759 1.00 96.06 96 ARG A N 1
ATOM 776 C CA . ARG A 1 96 ? 4.171 -4.802 -12.813 1.00 96.06 96 ARG A CA 1
ATOM 777 C C . ARG A 1 96 ? 3.002 -5.643 -12.321 1.00 96.06 96 ARG A C 1
ATOM 779 O O . ARG A 1 96 ? 2.805 -6.749 -12.816 1.00 96.06 96 ARG A O 1
ATOM 786 N N . VAL A 1 97 ? 2.168 -5.077 -11.454 1.00 95.94 97 VAL A N 1
ATOM 787 C CA . VAL A 1 97 ? 0.870 -5.674 -11.118 1.00 95.94 97 VAL A CA 1
ATOM 788 C C . VAL A 1 97 ? -0.050 -5.573 -12.341 1.00 95.94 97 VAL A C 1
ATOM 790 O O . VAL A 1 97 ? -0.332 -4.477 -12.828 1.00 95.94 97 VAL A O 1
ATOM 793 N N . VAL A 1 98 ? -0.484 -6.716 -12.879 1.00 90.56 98 VAL A N 1
ATOM 794 C CA . VAL A 1 98 ? -1.393 -6.776 -14.041 1.00 90.56 98 VAL A CA 1
ATOM 795 C C . VAL A 1 98 ? -2.851 -6.797 -13.581 1.00 90.56 98 VAL A C 1
ATOM 797 O O . VAL A 1 98 ? -3.613 -5.892 -13.918 1.00 90.56 98 VAL A O 1
ATOM 800 N N . GLU A 1 99 ? -3.210 -7.779 -12.753 1.00 89.38 99 GLU A N 1
ATOM 801 C CA . GLU A 1 99 ? -4.552 -7.935 -12.189 1.00 89.38 99 GLU A CA 1
ATOM 802 C C . GLU A 1 99 ? -4.670 -7.177 -10.866 1.00 89.38 99 GLU A C 1
ATOM 804 O O . GLU A 1 99 ? -4.234 -7.641 -9.813 1.00 89.38 99 GLU A O 1
ATOM 809 N N . ARG A 1 100 ? -5.240 -5.971 -10.927 1.00 90.06 100 ARG A N 1
ATOM 810 C CA . ARG A 1 100 ? -5.298 -5.053 -9.777 1.00 90.06 100 ARG A CA 1
ATOM 811 C C . ARG A 1 100 ? -6.570 -5.170 -8.934 1.00 90.06 100 ARG A C 1
ATOM 813 O O . ARG A 1 100 ? -6.559 -4.750 -7.786 1.00 90.06 100 ARG A O 1
ATOM 820 N N . ASN A 1 101 ? -7.656 -5.720 -9.483 1.00 94.38 101 ASN A N 1
ATOM 821 C CA . ASN A 1 101 ? -8.983 -5.666 -8.852 1.00 94.38 101 ASN A CA 1
ATOM 822 C C . ASN A 1 101 ? -9.020 -6.358 -7.486 1.00 94.38 101 ASN A C 1
ATOM 824 O O . ASN A 1 101 ? -9.589 -5.806 -6.550 1.00 94.38 101 ASN A O 1
ATOM 828 N N . ARG A 1 102 ? -8.355 -7.515 -7.359 1.00 95.56 102 ARG A N 1
ATOM 829 C CA . ARG A 1 102 ? -8.171 -8.206 -6.074 1.00 95.56 102 ARG A CA 1
ATOM 830 C C . ARG A 1 102 ? -7.575 -7.264 -5.025 1.00 95.56 102 ARG A C 1
ATOM 832 O O . ARG A 1 102 ? -8.137 -7.119 -3.951 1.00 95.56 102 ARG A O 1
ATOM 839 N N . TRP A 1 103 ? -6.460 -6.618 -5.355 1.00 96.94 103 TRP A N 1
ATOM 840 C CA . TRP A 1 103 ? -5.725 -5.753 -4.432 1.00 96.94 103 TRP A CA 1
ATOM 841 C C . TRP A 1 103 ? 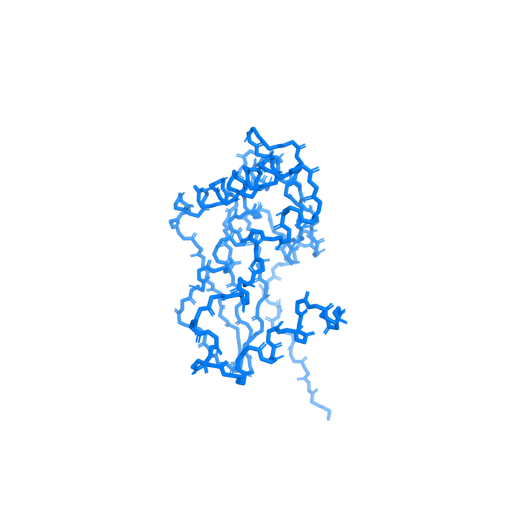-6.495 -4.482 -4.082 1.00 96.94 103 TRP A C 1
ATOM 843 O O . TRP A 1 103 ? -6.450 -4.037 -2.944 1.00 96.94 103 TRP A O 1
ATOM 853 N N . VAL A 1 104 ? -7.237 -3.915 -5.038 1.00 96.88 104 VAL A N 1
ATOM 854 C CA . VAL A 1 104 ? -8.136 -2.781 -4.774 1.00 96.88 104 VAL A CA 1
ATOM 855 C C . VAL A 1 104 ? -9.186 -3.165 -3.734 1.00 96.88 104 VAL A C 1
ATOM 857 O O . VAL A 1 104 ? -9.387 -2.420 -2.778 1.00 96.88 104 VAL A O 1
ATOM 860 N N . GLN A 1 105 ? -9.825 -4.327 -3.901 1.00 97.00 105 GLN A N 1
ATOM 861 C CA . GLN A 1 105 ? -10.794 -4.827 -2.930 1.00 97.00 105 GLN A CA 1
ATOM 862 C C . GLN A 1 105 ? -10.134 -5.062 -1.568 1.00 97.00 105 GLN A C 1
ATOM 864 O O . GLN A 1 105 ? -10.651 -4.613 -0.556 1.00 97.00 105 GLN A O 1
ATOM 869 N N . GLU A 1 106 ? -8.952 -5.676 -1.550 1.00 96.31 106 GLU A N 1
ATOM 870 C CA . GLU A 1 106 ? -8.207 -5.962 -0.323 1.00 96.31 106 GLU A CA 1
ATOM 871 C C . GLU A 1 106 ? -7.826 -4.688 0.450 1.00 96.31 106 GLU A C 1
ATOM 873 O O . GLU A 1 106 ? -7.933 -4.663 1.675 1.00 96.31 106 GLU A O 1
ATOM 878 N N . VAL A 1 107 ? -7.446 -3.604 -0.240 1.00 96.44 107 VAL A N 1
ATOM 879 C CA . VAL A 1 107 ? -7.183 -2.289 0.378 1.00 96.44 107 VAL A CA 1
ATOM 880 C C . VAL A 1 107 ? -8.441 -1.732 1.046 1.00 96.44 107 VAL A C 1
ATOM 882 O O . VAL A 1 107 ? -8.374 -1.271 2.187 1.00 96.44 107 VAL A O 1
ATOM 885 N N . VAL A 1 108 ? -9.586 -1.792 0.359 1.00 96.50 108 VAL A N 1
ATOM 886 C CA . VAL A 1 108 ? -10.873 -1.313 0.888 1.00 96.50 108 VAL A CA 1
ATOM 887 C C . VAL A 1 108 ? -11.320 -2.159 2.080 1.00 96.50 108 VAL A C 1
ATOM 889 O O . VAL A 1 108 ? -11.625 -1.608 3.136 1.00 96.50 108 VAL A O 1
ATOM 892 N N . ASP A 1 109 ? -11.293 -3.484 1.942 1.00 96.44 109 ASP A N 1
ATOM 893 C CA . ASP A 1 109 ? -11.713 -4.422 2.984 1.00 96.44 109 ASP A CA 1
ATOM 894 C C . ASP A 1 109 ? -10.838 -4.292 4.229 1.00 96.44 109 ASP A C 1
ATOM 896 O O . ASP A 1 109 ? -11.350 -4.257 5.346 1.00 96.44 109 ASP A O 1
ATOM 900 N N . THR A 1 110 ? -9.522 -4.162 4.052 1.00 95.81 110 THR A N 1
ATOM 901 C CA . THR A 1 110 ? -8.582 -3.978 5.165 1.00 95.81 110 THR A CA 1
ATOM 902 C C . THR A 1 110 ? -8.869 -2.676 5.907 1.00 95.81 110 THR A C 1
ATOM 904 O O . THR A 1 110 ? -8.926 -2.669 7.137 1.00 95.81 110 THR A O 1
ATOM 907 N N . ALA A 1 111 ? -9.096 -1.573 5.186 1.00 95.62 111 ALA A N 1
ATOM 908 C CA . ALA A 1 111 ? -9.453 -0.302 5.810 1.00 95.62 111 ALA A CA 1
ATOM 909 C C . ALA A 1 111 ? -10.787 -0.399 6.571 1.00 95.62 111 ALA A C 1
ATOM 911 O O . ALA A 1 111 ? -10.874 0.056 7.713 1.00 95.62 111 ALA A O 1
ATOM 912 N N . GLY A 1 112 ? -11.789 -1.056 5.978 1.00 95.81 112 GLY A N 1
ATOM 913 C CA . GLY A 1 112 ? -13.082 -1.323 6.607 1.00 95.81 112 GLY A CA 1
ATOM 914 C C . GLY A 1 112 ? -12.954 -2.140 7.892 1.00 95.81 112 GLY A C 1
ATOM 915 O O . GLY A 1 112 ? -13.445 -1.721 8.936 1.00 95.81 112 GLY A O 1
ATOM 916 N N . GLN A 1 113 ? -12.215 -3.249 7.857 1.00 94.81 113 GLN A N 1
ATOM 917 C CA . GLN A 1 113 ? -11.990 -4.113 9.020 1.00 94.81 113 GLN A CA 1
ATOM 918 C C . GLN A 1 113 ? -11.243 -3.393 10.147 1.00 94.81 113 GLN A C 1
ATOM 920 O O . GLN A 1 113 ? -11.591 -3.546 11.319 1.00 94.81 113 GLN A O 1
ATOM 925 N N . ILE A 1 114 ? -10.232 -2.580 9.814 1.00 93.25 114 ILE A N 1
ATOM 926 C CA . ILE A 1 114 ? -9.539 -1.745 10.804 1.00 93.25 114 ILE A CA 1
ATOM 927 C C . ILE A 1 114 ? -10.531 -0.768 11.439 1.00 93.25 114 ILE A C 1
ATOM 929 O O . ILE A 1 114 ? -10.580 -0.649 12.663 1.00 93.25 114 ILE A O 1
ATOM 933 N N . ARG A 1 115 ? -11.351 -0.094 10.629 1.00 93.75 115 ARG A N 1
ATOM 934 C CA . ARG A 1 115 ? -12.348 0.867 11.105 1.00 93.75 115 ARG A CA 1
ATOM 935 C C . ARG A 1 115 ? -13.405 0.209 11.996 1.00 93.75 115 ARG A C 1
ATOM 937 O O . ARG A 1 115 ? -13.695 0.735 13.066 1.00 93.75 115 ARG A O 1
ATOM 944 N N . GLU A 1 116 ? -13.921 -0.959 11.624 1.00 93.69 116 GLU A N 1
ATOM 945 C CA . GLU A 1 116 ? -14.846 -1.752 12.447 1.00 93.69 116 GLU A CA 1
ATOM 946 C C . GLU A 1 116 ? -14.218 -2.186 13.776 1.00 93.69 116 GLU A C 1
ATOM 948 O O . GLU A 1 116 ? -14.836 -2.052 14.837 1.00 93.69 116 GLU A O 1
ATOM 953 N N . LEU A 1 117 ? -12.969 -2.663 13.743 1.00 93.06 117 LEU A N 1
ATOM 954 C CA . LEU A 1 117 ? -12.237 -3.040 14.947 1.00 93.06 117 LEU A CA 1
ATOM 955 C C . LEU A 1 117 ? -12.120 -1.849 15.904 1.00 93.06 117 LEU A C 1
ATOM 957 O O . LEU A 1 117 ? -12.434 -1.996 17.089 1.00 93.06 117 LEU A O 1
ATOM 961 N N . LEU A 1 118 ? -11.715 -0.684 15.389 1.00 91.69 118 LEU A N 1
ATOM 962 C CA . LEU A 1 118 ? -11.583 0.551 16.161 1.00 91.69 118 LEU A CA 1
ATOM 963 C C . LEU A 1 118 ? -12.935 1.024 16.712 1.00 91.69 118 LEU A C 1
ATOM 965 O O . LEU A 1 118 ? -13.029 1.304 17.903 1.00 91.69 118 LEU A O 1
ATOM 969 N N . ALA A 1 119 ? -13.988 1.039 15.892 1.00 91.88 119 ALA A N 1
ATOM 970 C CA . ALA A 1 119 ? -15.332 1.448 16.306 1.00 91.88 119 ALA A CA 1
ATOM 971 C C . ALA A 1 119 ? -15.937 0.522 17.376 1.00 91.88 119 ALA A C 1
ATOM 973 O O . ALA A 1 119 ? -16.715 0.964 18.216 1.00 91.88 119 ALA A O 1
ATOM 974 N N . SER A 1 120 ? -15.561 -0.762 17.379 1.00 92.75 120 SER A N 1
ATOM 975 C CA . SER A 1 120 ? -16.020 -1.740 18.375 1.00 92.75 120 SER A CA 1
ATOM 976 C C . SER A 1 120 ? -15.341 -1.622 19.748 1.00 92.75 120 SER A C 1
ATOM 978 O O . SER A 1 120 ? -15.607 -2.447 20.629 1.00 92.75 120 SER A O 1
ATOM 980 N N . CYS A 1 121 ? -14.411 -0.677 19.915 1.00 93.81 121 CYS A N 1
ATOM 981 C CA . CYS A 1 121 ? -13.610 -0.513 21.122 1.00 93.81 121 CYS A CA 1
ATOM 982 C C . CYS A 1 121 ? -13.772 0.902 21.686 1.00 93.81 121 CYS A C 1
ATOM 984 O O . CYS A 1 121 ? -13.339 1.875 21.082 1.00 93.81 121 CYS A O 1
ATOM 986 N N . GLU A 1 122 ? -14.330 1.009 22.890 1.00 91.31 122 GLU A N 1
ATOM 987 C CA . GLU A 1 122 ? -14.573 2.301 23.554 1.00 91.31 122 GLU A CA 1
ATOM 988 C C . GLU A 1 122 ? -13.299 2.943 24.130 1.00 91.31 122 GLU A C 1
ATOM 990 O O . GLU A 1 122 ? -13.288 4.124 24.473 1.00 91.31 122 GLU A O 1
ATOM 995 N N . SER A 1 123 ? -12.212 2.175 24.252 1.00 92.25 123 SER A N 1
ATOM 996 C CA . SER A 1 123 ? -10.932 2.664 24.761 1.00 92.25 123 SER A CA 1
ATOM 997 C C . SER A 1 123 ? -9.734 1.956 24.130 1.00 92.25 123 SER A C 1
ATOM 999 O O . SER A 1 123 ? -9.841 0.873 23.539 1.00 92.25 123 SER A O 1
ATOM 1001 N N . ARG A 1 124 ? -8.551 2.554 24.313 1.00 87.69 124 ARG A N 1
ATOM 1002 C CA . ARG A 1 124 ? -7.266 1.962 23.919 1.00 87.69 124 ARG A CA 1
ATOM 1003 C C . ARG A 1 124 ? -7.050 0.608 24.590 1.00 87.69 124 ARG A C 1
ATOM 1005 O O . ARG A 1 124 ? -6.539 -0.309 23.955 1.00 87.69 124 ARG A O 1
ATOM 1012 N N . GLU A 1 125 ? -7.428 0.476 25.856 1.00 87.25 125 GLU A N 1
ATOM 1013 C CA . GLU A 1 1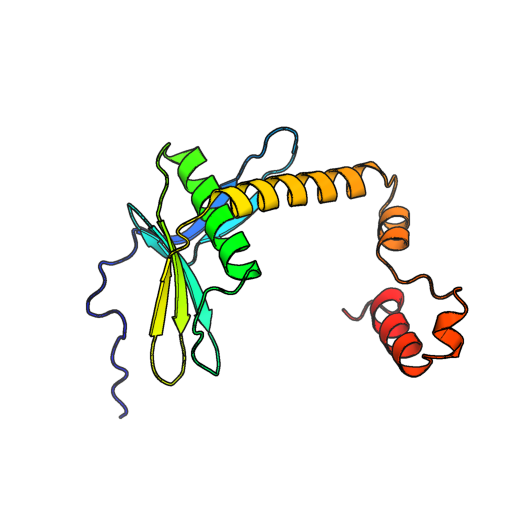25 ? -7.292 -0.750 26.642 1.00 87.25 125 GLU A CA 1
ATOM 1014 C C . GLU A 1 125 ? -8.192 -1.851 26.081 1.00 87.25 125 GLU A C 1
ATOM 1016 O O . GLU A 1 125 ? -7.728 -2.980 25.904 1.00 87.25 125 GLU A O 1
ATOM 1021 N N . ALA A 1 126 ? -9.439 -1.516 25.728 1.00 88.88 126 ALA A N 1
ATOM 1022 C CA . ALA A 1 126 ? -10.367 -2.450 25.098 1.00 88.88 126 ALA A CA 1
ATOM 1023 C C . ALA A 1 126 ? -9.818 -2.954 23.754 1.00 88.88 126 ALA A C 1
ATOM 1025 O O . ALA A 1 126 ? -9.766 -4.164 23.529 1.00 88.88 126 ALA A O 1
ATOM 1026 N N . LEU A 1 127 ? -9.304 -2.054 22.909 1.00 90.50 127 LEU A N 1
ATOM 1027 C CA . LEU A 1 127 ? -8.656 -2.418 21.645 1.00 90.50 127 LEU A CA 1
ATOM 1028 C C . LEU A 1 127 ? -7.434 -3.313 21.869 1.00 90.50 127 LEU A C 1
ATOM 1030 O O . LEU A 1 127 ? -7.308 -4.377 21.263 1.00 90.50 127 LEU A O 1
ATOM 1034 N N . CYS A 1 128 ? -6.548 -2.911 22.783 1.00 87.06 128 CYS A N 1
ATOM 1035 C CA . CYS A 1 128 ? -5.360 -3.683 23.127 1.00 87.06 128 CYS A CA 1
ATOM 1036 C C . CYS A 1 128 ? -5.731 -5.088 23.611 1.00 87.06 128 CYS A C 1
ATOM 1038 O O . CYS A 1 128 ? -5.034 -6.037 23.271 1.00 87.06 128 CYS A O 1
ATOM 1040 N N . SER A 1 129 ? -6.828 -5.247 24.356 1.00 84.62 129 SER A N 1
ATOM 1041 C CA . SER A 1 129 ? -7.286 -6.559 24.825 1.00 84.62 129 SER A CA 1
ATOM 1042 C C . SER A 1 129 ? -7.720 -7.496 23.689 1.00 84.62 129 SER A C 1
ATOM 1044 O O . SER A 1 129 ? -7.522 -8.702 23.803 1.00 84.62 129 SER A O 1
ATOM 1046 N N . LYS A 1 130 ? -8.247 -6.957 22.577 1.00 85.31 130 LYS A N 1
ATOM 1047 C CA . LYS A 1 130 ? -8.654 -7.747 21.401 1.00 85.31 130 LYS A CA 1
ATOM 1048 C C . LYS A 1 130 ? -7.476 -8.208 20.544 1.00 85.31 130 LYS A C 1
ATOM 1050 O O . LYS A 1 130 ? -7.561 -9.255 19.911 1.00 85.31 130 LYS A O 1
ATOM 1055 N N . VAL A 1 131 ? -6.395 -7.428 20.512 1.00 85.25 131 VAL A N 1
ATOM 1056 C CA . VAL A 1 131 ? -5.208 -7.703 19.680 1.00 85.25 131 VAL A CA 1
ATOM 1057 C C . VAL A 1 131 ? -4.137 -8.477 20.453 1.00 85.25 131 VAL A C 1
ATOM 1059 O O . VAL A 1 131 ? -3.386 -9.263 19.874 1.00 85.25 131 VAL A O 1
ATOM 1062 N N . ARG A 1 132 ? -4.043 -8.273 21.773 1.00 84.94 132 ARG A N 1
ATOM 1063 C CA . ARG A 1 132 ? -3.053 -8.953 22.612 1.00 84.94 132 ARG A CA 1
ATOM 1064 C C . ARG A 1 132 ? -3.411 -10.426 22.808 1.00 84.94 132 ARG A C 1
ATOM 1066 O O . ARG A 1 132 ? -4.585 -10.770 22.934 1.00 84.94 132 ARG A O 1
ATOM 1073 N N . PRO A 1 133 ? -2.404 -11.307 22.922 1.00 84.06 133 PRO A N 1
ATOM 1074 C CA . PRO A 1 133 ? -2.670 -12.690 23.261 1.00 84.06 133 PRO A CA 1
ATOM 1075 C C . PRO A 1 133 ? -3.293 -12.809 24.659 1.00 84.06 133 PRO A C 1
ATOM 1077 O O . PRO A 1 133 ? -2.786 -12.253 25.633 1.00 84.06 133 PRO A O 1
ATOM 1080 N N . ASP A 1 134 ? -4.366 -13.590 24.773 1.00 85.44 134 ASP A N 1
ATOM 1081 C CA . ASP A 1 134 ? -4.983 -13.909 26.061 1.00 85.44 134 ASP A CA 1
ATOM 1082 C C . ASP A 1 134 ? -4.108 -14.908 26.835 1.00 85.44 134 ASP A C 1
ATOM 1084 O O . ASP A 1 134 ? -4.158 -16.125 26.619 1.00 85.44 134 ASP A O 1
ATOM 1088 N N . PHE A 1 135 ? -3.284 -14.383 27.744 1.00 85.62 135 PHE A N 1
ATOM 1089 C CA . PHE A 1 135 ? -2.340 -15.156 28.555 1.00 85.62 135 PHE A CA 1
ATOM 1090 C C . PHE A 1 135 ? -2.989 -16.030 29.638 1.00 85.62 135 PHE A C 1
ATOM 1092 O O . PHE A 1 135 ? -2.273 -16.813 30.280 1.00 85.62 135 PHE A O 1
ATOM 1099 N N . SER A 1 136 ? -4.309 -15.927 29.836 1.00 84.69 136 SER A N 1
ATOM 1100 C CA . SER A 1 136 ? -5.061 -16.796 30.748 1.00 84.69 136 SER A CA 1
ATOM 1101 C C . SER A 1 136 ? -5.329 -18.184 30.147 1.00 84.69 136 SER A C 1
ATOM 1103 O O . SER A 1 136 ? -5.526 -19.154 30.884 1.00 84.69 136 SER A O 1
ATOM 1105 N N . ARG A 1 137 ? -5.261 -18.319 28.813 1.00 86.75 137 ARG A N 1
ATOM 1106 C CA . ARG A 1 137 ? -5.523 -19.586 28.117 1.00 86.75 137 ARG A CA 1
ATOM 1107 C C . ARG A 1 137 ? -4.529 -20.678 28.498 1.00 86.75 137 ARG A C 1
ATOM 1109 O O . ARG A 1 137 ? -3.317 -20.468 28.581 1.00 86.75 137 ARG A O 1
ATOM 1116 N N . TRP A 1 138 ? -5.047 -21.896 28.629 1.00 88.75 138 TRP A N 1
ATOM 1117 C CA . TRP A 1 138 ? -4.276 -23.077 29.020 1.00 88.75 138 TRP A CA 1
ATOM 1118 C C . TRP A 1 138 ? -3.102 -23.382 28.076 1.00 88.75 138 TRP A C 1
ATOM 1120 O O . TRP A 1 138 ? -2.082 -23.895 28.533 1.00 88.75 138 TRP A O 1
ATOM 1130 N N . ILE A 1 139 ? -3.205 -23.022 26.788 1.00 86.38 139 ILE A N 1
ATOM 1131 C CA . ILE A 1 139 ? -2.177 -23.275 25.765 1.00 86.38 139 ILE A CA 1
ATOM 1132 C C . ILE A 1 139 ? -0.804 -22.708 26.153 1.00 86.38 139 ILE A C 1
ATOM 1134 O O . ILE A 1 139 ? 0.232 -23.298 25.846 1.00 86.38 139 ILE A O 1
ATOM 1138 N N . TRP A 1 140 ? -0.781 -21.609 26.910 1.00 89.12 140 TRP A N 1
ATOM 1139 C CA . TRP A 1 140 ? 0.454 -20.977 27.363 1.00 89.12 140 TRP A CA 1
ATOM 1140 C C . TRP A 1 140 ? 1.225 -21.802 28.392 1.00 89.12 140 TRP A C 1
ATOM 1142 O O . TRP A 1 140 ? 2.437 -21.627 28.510 1.00 89.12 140 TRP A O 1
ATOM 1152 N N . ARG A 1 141 ? 0.566 -22.732 29.100 1.00 87.69 141 ARG A N 1
ATOM 1153 C CA . ARG A 1 141 ? 1.242 -23.686 29.998 1.00 87.69 141 ARG A CA 1
ATOM 1154 C C . ARG A 1 141 ? 2.183 -24.616 29.226 1.00 87.69 141 ARG A C 1
ATOM 1156 O O . ARG A 1 141 ? 3.208 -25.017 29.758 1.00 87.69 141 ARG A O 1
ATOM 1163 N N . TYR A 1 142 ? 1.866 -24.896 27.961 1.00 89.88 142 TYR A N 1
ATOM 1164 C CA . TYR A 1 142 ? 2.647 -25.764 27.074 1.00 89.88 142 TYR A CA 1
ATOM 1165 C C . TYR A 1 142 ? 3.622 -24.990 26.173 1.00 89.88 142 TYR A C 1
ATOM 1167 O O . TYR A 1 142 ? 4.357 -25.583 25.383 1.00 89.88 142 TYR A O 1
ATOM 1175 N N . ARG A 1 143 ? 3.637 -23.656 26.268 1.00 88.62 143 ARG A N 1
ATOM 1176 C CA . ARG A 1 143 ? 4.493 -22.765 25.471 1.00 88.62 143 ARG A CA 1
ATOM 1177 C C . ARG A 1 143 ? 5.173 -21.705 26.360 1.00 88.62 143 ARG A C 1
ATOM 1179 O O . ARG A 1 143 ? 5.051 -20.516 26.066 1.00 88.62 143 ARG A O 1
ATOM 1186 N N . PRO A 1 144 ? 5.892 -22.090 27.433 1.00 88.00 144 PRO A N 1
ATOM 1187 C CA . PRO A 1 144 ? 6.400 -21.143 28.431 1.00 88.00 144 PRO A CA 1
ATOM 1188 C C . PRO A 1 144 ? 7.363 -20.102 27.840 1.00 88.00 144 PRO A C 1
ATOM 1190 O O . PRO A 1 144 ? 7.225 -18.918 28.132 1.00 88.00 144 PRO A O 1
ATOM 1193 N N . ASN A 1 145 ? 8.256 -20.506 26.929 1.00 91.69 145 ASN A N 1
ATOM 1194 C CA . ASN A 1 145 ? 9.207 -19.586 26.289 1.00 91.69 145 ASN A CA 1
ATOM 1195 C C . ASN A 1 145 ? 8.503 -18.562 25.383 1.00 91.69 145 ASN A C 1
ATOM 1197 O O . ASN A 1 145 ? 8.814 -17.374 25.427 1.00 91.69 145 ASN A O 1
ATOM 1201 N N . ALA A 1 146 ? 7.509 -19.000 24.600 1.00 88.00 146 ALA A N 1
ATOM 1202 C CA . ALA A 1 146 ? 6.715 -18.096 23.766 1.00 88.00 146 ALA A CA 1
ATOM 1203 C C . ALA A 1 146 ? 5.845 -17.165 24.622 1.00 88.00 146 ALA A C 1
ATOM 1205 O O . ALA A 1 146 ? 5.714 -15.986 24.302 1.00 88.00 146 ALA A O 1
ATOM 1206 N N . LYS A 1 147 ? 5.302 -17.673 25.740 1.00 87.69 147 LYS A N 1
ATOM 1207 C CA . LYS A 1 147 ? 4.576 -16.863 26.724 1.00 87.69 147 LYS A CA 1
ATOM 1208 C C . LYS A 1 147 ? 5.470 -15.754 27.267 1.00 87.69 147 LYS A C 1
ATOM 1210 O O . LYS A 1 147 ? 5.072 -14.599 27.249 1.00 87.69 147 LYS A O 1
ATOM 1215 N N . GLN A 1 148 ? 6.672 -16.095 27.726 1.00 88.75 148 GLN A N 1
ATOM 1216 C CA . GLN A 1 148 ? 7.608 -15.135 28.307 1.00 88.75 148 GLN A CA 1
ATOM 1217 C C . GLN A 1 148 ? 8.047 -14.075 27.286 1.00 88.75 148 GLN A C 1
ATOM 1219 O O . GLN A 1 148 ? 8.066 -12.889 27.606 1.00 88.75 148 GLN A O 1
ATOM 1224 N N . PHE A 1 149 ? 8.324 -14.484 26.044 1.00 87.69 149 PHE A N 1
ATOM 1225 C CA . PHE A 1 149 ? 8.640 -13.563 24.951 1.00 87.69 149 PHE A CA 1
ATOM 1226 C C . PHE A 1 149 ? 7.494 -12.580 24.665 1.00 87.69 149 PHE A C 1
ATOM 1228 O O . PHE A 1 149 ? 7.722 -11.374 24.555 1.00 87.69 149 PHE A O 1
ATOM 1235 N N . ALA A 1 150 ? 6.264 -13.090 24.578 1.00 85.81 150 ALA A N 1
ATOM 1236 C CA . ALA A 1 150 ? 5.081 -12.284 24.311 1.00 85.81 150 ALA A CA 1
ATOM 1237 C C . ALA A 1 150 ? 4.731 -11.360 25.491 1.00 85.81 150 ALA A C 1
ATOM 1239 O O . ALA A 1 150 ? 4.401 -10.202 25.264 1.00 85.81 150 ALA A O 1
ATOM 1240 N N . LEU A 1 151 ? 4.860 -11.817 26.742 1.00 86.25 151 LEU A N 1
ATOM 1241 C CA . LEU A 1 151 ? 4.686 -10.969 27.929 1.00 86.25 151 LEU A CA 1
ATOM 1242 C C . LEU A 1 151 ? 5.663 -9.784 27.905 1.00 86.25 151 LEU A C 1
ATOM 1244 O O . LEU A 1 151 ? 5.234 -8.645 28.064 1.00 86.25 151 LEU A O 1
ATOM 1248 N N . LYS A 1 152 ? 6.941 -10.038 27.595 1.00 86.31 152 LYS A N 1
ATOM 1249 C CA . LYS A 1 152 ? 7.963 -8.988 27.475 1.00 86.31 152 LYS A CA 1
ATOM 125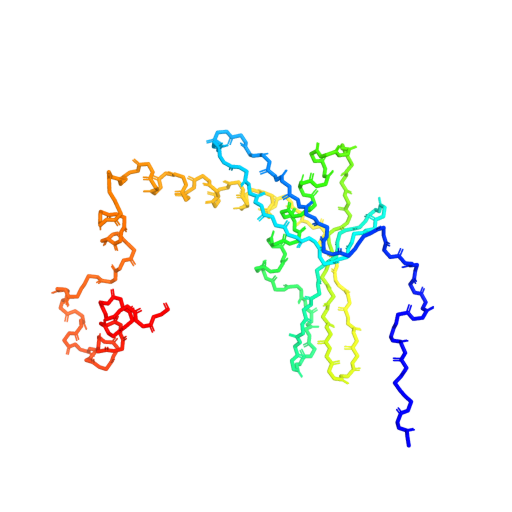0 C C . LYS A 1 152 ? 7.628 -7.952 26.391 1.00 86.31 152 LYS A C 1
ATOM 1252 O O . LYS A 1 152 ? 7.881 -6.769 26.580 1.00 86.31 152 LYS A O 1
ATOM 1257 N N . HIS A 1 153 ? 7.053 -8.380 25.267 1.00 82.12 153 HIS A N 1
ATOM 1258 C CA . HIS A 1 153 ? 6.670 -7.471 24.177 1.00 82.12 153 HIS A CA 1
ATOM 1259 C C . HIS A 1 153 ? 5.376 -6.698 24.463 1.00 82.12 153 HIS A C 1
ATOM 1261 O O . HIS A 1 153 ? 5.292 -5.509 24.180 1.00 82.12 153 HIS A O 1
ATOM 1267 N N . PHE A 1 154 ? 4.350 -7.357 25.009 1.00 77.50 154 PHE A N 1
ATOM 1268 C CA . PHE A 1 154 ? 3.014 -6.767 25.130 1.00 77.50 154 PHE A CA 1
ATOM 1269 C C . PHE A 1 154 ? 2.742 -6.074 26.470 1.00 77.50 154 PHE A C 1
ATOM 1271 O O . PHE A 1 154 ? 1.808 -5.275 26.537 1.00 77.50 154 PHE A O 1
ATOM 1278 N N . ILE A 1 155 ? 3.505 -6.371 27.526 1.00 75.00 155 ILE A N 1
ATOM 1279 C CA . ILE A 1 155 ? 3.296 -5.803 28.868 1.00 75.00 155 ILE A CA 1
ATOM 1280 C C . ILE A 1 155 ? 4.399 -4.808 29.234 1.00 75.00 155 ILE A C 1
ATOM 1282 O O . ILE A 1 155 ? 4.077 -3.717 29.696 1.00 75.00 155 ILE A O 1
ATOM 1286 N N . ASP A 1 156 ? 5.666 -5.130 28.964 1.00 64.88 156 ASP A N 1
ATOM 1287 C CA . ASP A 1 156 ? 6.797 -4.315 29.443 1.00 64.88 156 ASP A CA 1
ATOM 1288 C C . ASP A 1 156 ? 7.131 -3.112 28.536 1.00 64.88 156 ASP A C 1
ATOM 1290 O O . ASP A 1 156 ? 8.040 -2.345 28.840 1.00 64.88 156 ASP A O 1
ATOM 1294 N N . GLY A 1 157 ? 6.409 -2.924 27.423 1.00 53.03 157 GLY A N 1
ATOM 1295 C CA . GLY A 1 157 ? 6.477 -1.710 26.595 1.00 53.03 157 GLY A CA 1
ATOM 1296 C C . GLY A 1 157 ? 7.782 -1.482 25.818 1.00 53.03 157 GLY A C 1
ATOM 1297 O O . GLY A 1 157 ? 7.960 -0.403 25.269 1.00 53.03 157 GLY A O 1
ATOM 1298 N N . ASN A 1 158 ? 8.680 -2.468 25.743 1.00 40.16 158 ASN A N 1
ATOM 1299 C CA . ASN A 1 158 ? 9.933 -2.386 24.977 1.00 40.16 158 ASN A CA 1
ATOM 1300 C C . ASN A 1 158 ? 9.772 -2.904 23.535 1.00 40.16 158 ASN A C 1
ATOM 1302 O O . ASN A 1 158 ? 10.516 -3.790 23.107 1.00 40.16 158 ASN A O 1
ATOM 1306 N N . GLY A 1 159 ? 8.773 -2.383 22.822 1.00 43.28 159 GLY A N 1
ATOM 1307 C CA . GLY A 1 159 ? 8.547 -2.607 21.393 1.00 43.28 159 GLY A CA 1
ATOM 1308 C C . GLY A 1 159 ? 8.482 -1.286 20.653 1.00 43.28 159 GLY A C 1
ATOM 1309 O O . GLY A 1 159 ? 7.782 -0.386 21.168 1.00 43.28 159 GLY A O 1
#

pLDDT: mean 88.52, std 14.54, range [32.5, 98.44]

Sequence (159 aa):
MTHCHSVIADWKSPLSYQHPIRLMLTDIEVPVIGFIDLHYPSEVRELKSSARPRWDIVEDHAFQVVAYAMAIRQETGEWPKAVVDYITPQGMKSYRVVERNRWVQEVVDTAGQIRELLASCESREALCSKVRPDFSRWIWRYRPNAKQFALKHFIDGNG